Protein AF-A0A2A4RCS7-F1 (afdb_monomer_lite)

Structure (mmCIF, N/CA/C/O backbone):
data_AF-A0A2A4RCS7-F1
#
_entry.id   AF-A0A2A4RCS7-F1
#
loop_
_atom_site.group_PDB
_atom_site.id
_atom_site.type_symbol
_atom_site.label_atom_id
_atom_site.label_alt_id
_atom_site.label_comp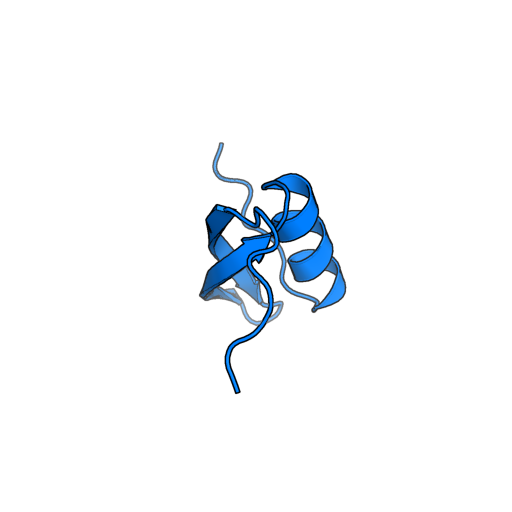_id
_atom_site.label_asym_id
_atom_site.label_entity_id
_atom_site.label_seq_id
_atom_site.pdbx_PDB_ins_code
_atom_site.Cartn_x
_atom_site.Cartn_y
_atom_site.Cartn_z
_atom_site.occupancy
_atom_site.B_iso_or_equiv
_atom_site.auth_seq_id
_atom_site.auth_comp_id
_atom_site.auth_asym_id
_atom_site.auth_atom_id
_atom_site.pdbx_PDB_model_num
ATOM 1 N N . MET A 1 1 ? 23.585 -6.453 -5.229 1.00 40.28 1 MET A N 1
ATOM 2 C CA . MET A 1 1 ? 22.137 -6.704 -5.399 1.00 40.28 1 MET A CA 1
ATOM 3 C C . MET A 1 1 ? 21.501 -5.430 -5.938 1.00 40.28 1 MET A C 1
ATOM 5 O O . MET A 1 1 ? 21.334 -4.492 -5.179 1.00 40.28 1 MET A O 1
ATOM 9 N N . ALA A 1 2 ? 21.216 -5.337 -7.234 1.00 38.19 2 ALA A N 1
ATOM 10 C CA . ALA A 1 2 ? 20.489 -4.197 -7.795 1.00 38.19 2 ALA A CA 1
ATOM 11 C C . ALA A 1 2 ? 19.531 -4.761 -8.838 1.00 38.19 2 ALA A C 1
ATOM 13 O O . ALA A 1 2 ? 19.942 -5.174 -9.921 1.00 38.19 2 ALA A O 1
ATOM 14 N N . LYS A 1 3 ? 18.274 -4.941 -8.421 1.00 42.22 3 LYS A N 1
ATOM 15 C CA . LYS A 1 3 ? 17.255 -5.602 -9.227 1.00 42.22 3 LYS A CA 1
ATOM 16 C C . LYS A 1 3 ? 16.967 -4.776 -10.474 1.00 42.22 3 LYS A C 1
ATOM 18 O O . LYS A 1 3 ? 16.865 -3.554 -10.424 1.00 42.22 3 LYS A O 1
ATOM 23 N N . ALA A 1 4 ? 16.881 -5.518 -11.570 1.00 42.44 4 ALA A N 1
ATOM 24 C CA . ALA A 1 4 ? 16.635 -5.081 -12.924 1.00 42.44 4 ALA A CA 1
ATOM 25 C C . ALA A 1 4 ? 15.632 -3.925 -13.005 1.00 42.44 4 ALA A C 1
ATOM 27 O O . ALA A 1 4 ? 14.531 -3.991 -12.458 1.00 42.44 4 ALA A O 1
ATOM 28 N N . LYS A 1 5 ? 16.034 -2.907 -13.768 1.00 45.94 5 LYS A N 1
ATOM 29 C CA . LYS A 1 5 ? 15.222 -1.817 -14.306 1.00 45.94 5 LYS A CA 1
ATOM 30 C C . LYS A 1 5 ? 14.167 -2.392 -15.257 1.00 45.94 5 LYS A C 1
ATOM 32 O O . LYS A 1 5 ? 14.213 -2.185 -16.465 1.00 45.94 5 LYS A O 1
ATOM 37 N N . VAL A 1 6 ? 13.221 -3.157 -14.722 1.00 53.47 6 VAL A N 1
ATOM 38 C CA . VAL A 1 6 ? 11.922 -3.296 -15.369 1.00 53.47 6 VAL A CA 1
ATOM 39 C C . VAL A 1 6 ? 11.336 -1.890 -15.332 1.00 53.47 6 VAL A C 1
ATOM 41 O O . VAL A 1 6 ? 11.454 -1.206 -14.315 1.00 53.47 6 VAL A O 1
ATOM 44 N N . LYS A 1 7 ? 10.782 -1.414 -16.447 1.00 56.53 7 LYS A N 1
ATOM 45 C CA . LYS A 1 7 ? 10.081 -0.124 -16.548 1.00 56.53 7 LYS A CA 1
ATOM 46 C C . LYS A 1 7 ? 8.773 -0.173 -15.738 1.00 56.53 7 LYS A C 1
ATOM 48 O O . LYS A 1 7 ? 7.697 0.076 -16.264 1.00 56.53 7 LYS A O 1
ATOM 53 N N . ASN A 1 8 ? 8.859 -0.577 -14.479 1.00 62.34 8 ASN A N 1
ATOM 54 C CA . ASN A 1 8 ? 7.767 -0.572 -13.544 1.00 62.34 8 ASN A CA 1
ATOM 55 C C . ASN A 1 8 ? 7.698 0.846 -13.009 1.00 62.34 8 ASN A C 1
ATOM 57 O O . ASN A 1 8 ? 8.595 1.290 -12.293 1.00 62.34 8 ASN A O 1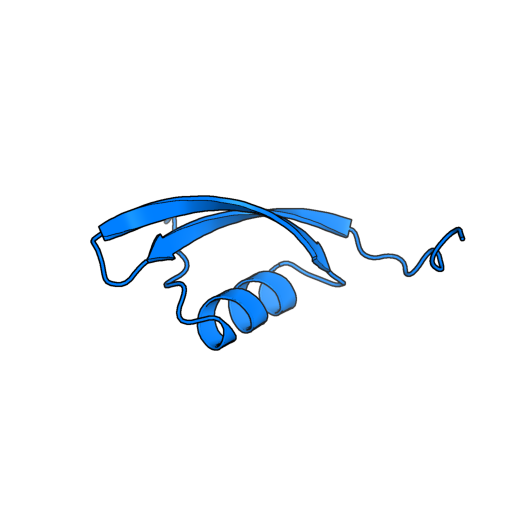
ATOM 61 N N . ALA A 1 9 ? 6.655 1.564 -13.408 1.00 76.31 9 ALA A N 1
ATOM 62 C CA . ALA A 1 9 ? 6.339 2.814 -12.759 1.00 76.31 9 ALA A CA 1
ATOM 63 C C . ALA A 1 9 ? 5.969 2.506 -11.306 1.00 76.31 9 ALA A C 1
ATOM 65 O O . ALA A 1 9 ? 5.311 1.511 -10.981 1.00 76.31 9 ALA A O 1
ATOM 66 N N . THR A 1 10 ? 6.481 3.346 -10.427 1.00 80.38 10 THR A N 1
ATOM 67 C CA . THR A 1 10 ? 6.150 3.319 -9.018 1.00 80.38 10 THR A CA 1
ATOM 68 C C . THR A 1 10 ? 4.763 3.932 -8.872 1.00 80.38 10 THR A C 1
ATOM 70 O O . THR A 1 10 ? 4.566 5.110 -9.158 1.00 80.38 10 THR A O 1
ATOM 73 N N . PHE A 1 11 ? 3.786 3.112 -8.499 1.00 83.75 11 PHE A N 1
ATOM 74 C CA . PHE A 1 11 ? 2.405 3.533 -8.320 1.00 83.75 11 PHE A CA 1
ATOM 75 C C . PHE A 1 11 ? 2.061 3.538 -6.838 1.00 83.75 11 PHE A C 1
ATOM 77 O O . PHE A 1 11 ? 2.155 2.510 -6.161 1.00 83.75 11 PHE A O 1
ATOM 84 N N . THR A 1 12 ? 1.601 4.684 -6.352 1.00 84.62 12 THR A N 1
ATOM 85 C CA . THR A 1 12 ? 0.959 4.798 -5.047 1.00 84.62 12 THR A CA 1
ATOM 86 C C . THR A 1 12 ? -0.450 4.226 -5.128 1.00 84.62 12 THR A C 1
ATOM 88 O O . THR A 1 12 ? -1.216 4.501 -6.054 1.00 84.62 12 THR A O 1
ATOM 91 N N . TRP A 1 13 ? -0.802 3.387 -4.163 1.00 83.69 13 TRP A N 1
ATOM 92 C CA . TRP A 1 13 ? -2.120 2.784 -4.075 1.00 83.69 13 TRP A CA 1
ATOM 93 C C . TRP A 1 13 ? -2.683 2.906 -2.671 1.00 83.69 13 TRP A C 1
ATOM 95 O O . TRP A 1 13 ? -1.970 2.871 -1.669 1.00 83.69 13 TRP A O 1
ATOM 105 N N . GLU A 1 14 ? -4.004 3.015 -2.615 1.00 86.19 14 GLU A N 1
ATOM 106 C CA . GLU A 1 14 ? -4.768 3.022 -1.381 1.00 86.19 14 GLU A CA 1
ATOM 107 C C . GLU A 1 14 ? -5.864 1.958 -1.477 1.00 86.19 14 GLU A C 1
ATOM 109 O O . GLU A 1 14 ? -6.663 1.906 -2.416 1.00 86.19 14 GLU A O 1
ATOM 114 N N . CYS A 1 15 ? -5.890 1.058 -0.506 1.00 86.00 15 CYS A N 1
ATOM 115 C CA . CYS A 1 15 ? -6.862 -0.020 -0.442 1.00 86.00 15 CYS A CA 1
ATOM 116 C C . CYS A 1 15 ? -7.333 -0.206 0.994 1.00 86.00 15 CYS A C 1
ATOM 118 O O . CYS A 1 15 ? -6.763 0.331 1.933 1.00 86.00 15 CYS A O 1
ATOM 120 N N . THR A 1 16 ? -8.445 -0.898 1.172 1.00 85.88 16 THR A N 1
ATOM 121 C CA . THR A 1 16 ? -9.029 -1.164 2.482 1.00 85.88 16 THR A CA 1
ATOM 122 C C . THR A 1 16 ? -8.963 -2.664 2.728 1.00 85.88 16 THR A C 1
ATOM 124 O O . THR A 1 16 ? -9.368 -3.461 1.884 1.00 85.88 16 THR A O 1
ATOM 127 N N . ASN A 1 17 ? -8.414 -3.070 3.867 1.00 81.38 17 ASN A N 1
ATOM 128 C CA . ASN A 1 17 ? -8.445 -4.466 4.284 1.00 81.38 17 ASN A CA 1
ATOM 129 C C . ASN A 1 17 ? -9.880 -4.835 4.710 1.00 81.38 17 ASN A C 1
ATOM 131 O O . ASN A 1 17 ? -10.676 -3.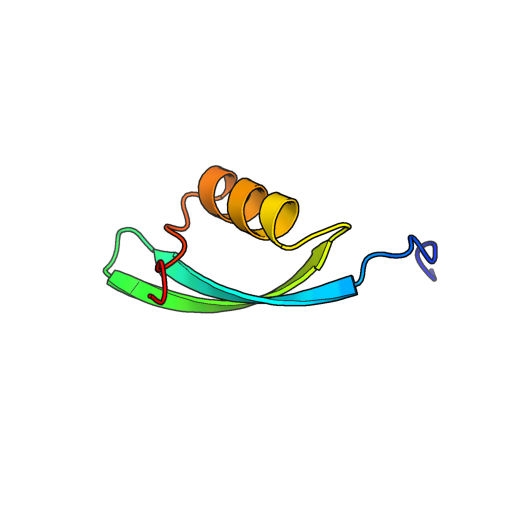970 5.070 1.00 81.38 17 ASN A O 1
ATOM 135 N N . LYS A 1 18 ? -10.212 -6.125 4.753 1.00 77.56 18 LYS A N 1
ATOM 136 C CA . LYS A 1 18 ? -11.501 -6.647 5.231 1.00 77.56 18 LYS A CA 1
ATOM 137 C C . LYS A 1 18 ? -11.845 -6.217 6.669 1.00 77.56 18 LYS A C 1
ATOM 139 O O . LYS A 1 18 ? -13.005 -6.254 7.057 1.00 77.56 18 LYS A O 1
ATOM 144 N N . LYS A 1 19 ? -10.849 -5.758 7.436 1.00 80.00 19 LYS A N 1
ATOM 145 C CA . LYS A 1 19 ? -10.993 -5.147 8.771 1.00 80.00 19 LYS A CA 1
ATOM 146 C C . LYS A 1 19 ? -11.386 -3.657 8.751 1.00 80.00 19 LYS A C 1
ATOM 148 O O . LYS A 1 19 ? -11.447 -3.040 9.804 1.00 80.00 19 LYS A O 1
ATOM 153 N N . GLY A 1 20 ? -11.592 -3.052 7.578 1.00 78.88 20 GLY A N 1
ATOM 154 C CA . GLY A 1 20 ? -11.894 -1.621 7.435 1.00 78.88 20 GLY A CA 1
ATOM 155 C C . GLY A 1 20 ? -10.671 -0.701 7.517 1.00 78.88 20 GLY A C 1
ATOM 156 O O . GLY A 1 20 ? -10.802 0.513 7.392 1.00 78.88 20 GLY A O 1
ATOM 157 N N . THR A 1 21 ? -9.471 -1.257 7.690 1.00 85.06 21 THR A N 1
ATOM 158 C CA . THR A 1 21 ? -8.229 -0.482 7.756 1.00 85.06 21 THR A CA 1
ATOM 159 C C . THR A 1 21 ? -7.798 -0.042 6.365 1.00 85.06 21 THR A C 1
ATOM 161 O O . THR A 1 21 ? -7.576 -0.882 5.490 1.00 85.06 21 THR A O 1
ATOM 164 N N . THR A 1 22 ? -7.645 1.264 6.165 1.00 84.44 22 THR A N 1
ATOM 165 C CA . THR A 1 22 ? -7.044 1.813 4.948 1.00 84.44 22 THR A CA 1
ATOM 166 C C . THR A 1 22 ? -5.537 1.569 4.978 1.00 84.44 22 THR A C 1
ATOM 168 O O . THR A 1 22 ? -4.840 2.060 5.861 1.00 84.44 22 THR A O 1
ATOM 171 N N . VAL A 1 23 ? -5.041 0.813 4.008 1.00 83.56 23 VAL A N 1
ATOM 172 C CA . VAL A 1 23 ? -3.624 0.555 3.778 1.00 83.56 23 V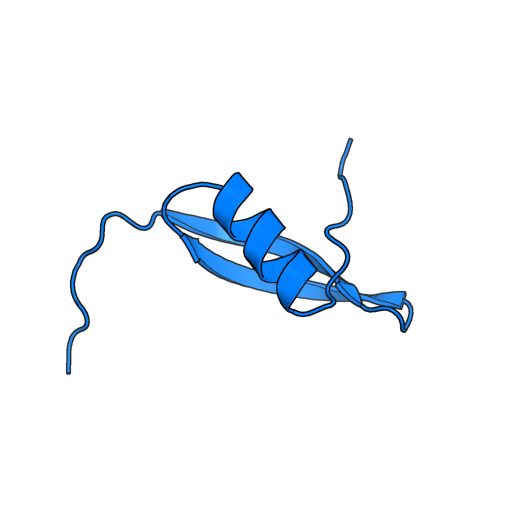AL A CA 1
ATOM 173 C C . VAL A 1 23 ? -3.206 1.329 2.541 1.00 83.56 23 VAL A C 1
ATOM 175 O O . VAL A 1 23 ? -3.805 1.193 1.470 1.00 83.56 23 VAL A O 1
ATOM 178 N N . LYS A 1 24 ? -2.175 2.148 2.712 1.00 84.25 24 LYS A N 1
ATOM 179 C CA . LYS A 1 24 ? -1.547 2.908 1.640 1.00 84.25 24 LYS A CA 1
ATOM 180 C C . LYS A 1 24 ? -0.147 2.363 1.462 1.00 84.25 24 LYS A C 1
ATOM 182 O O . LYS A 1 24 ? 0.553 2.140 2.447 1.00 84.25 24 LYS A O 1
ATOM 187 N N . GLY A 1 25 ? 0.234 2.133 0.224 1.00 82.00 25 GLY A N 1
ATOM 188 C CA . GLY A 1 25 ? 1.539 1.603 -0.103 1.00 82.00 25 GLY A CA 1
ATOM 189 C C . GLY A 1 25 ? 1.951 2.057 -1.482 1.00 82.00 25 GLY A C 1
ATOM 190 O O . GLY A 1 25 ? 1.173 2.639 -2.237 1.00 82.00 25 GLY A O 1
ATOM 191 N N . GLU A 1 26 ? 3.198 1.782 -1.803 1.00 83.56 26 GLU A N 1
ATOM 192 C CA . GLU A 1 26 ? 3.749 2.062 -3.110 1.00 83.56 26 GLU A CA 1
ATOM 193 C C . GLU A 1 26 ? 4.192 0.739 -3.720 1.00 83.56 26 GLU A C 1
ATOM 195 O O . GLU A 1 26 ? 4.773 -0.106 -3.037 1.00 83.56 26 GLU A O 1
ATOM 200 N N . MET A 1 27 ? 3.844 0.501 -4.982 1.00 81.06 27 MET A N 1
ATOM 201 C CA . MET A 1 27 ? 4.244 -0.713 -5.681 1.00 81.06 27 MET A CA 1
ATOM 202 C C . MET A 1 27 ? 4.745 -0.397 -7.079 1.00 81.06 27 MET A C 1
ATOM 204 O O . MET A 1 27 ? 4.127 0.346 -7.838 1.00 81.06 27 MET A O 1
ATOM 208 N N . SER A 1 28 ? 5.860 -1.025 -7.431 1.00 81.94 28 SER A N 1
ATOM 209 C CA . SER A 1 28 ? 6.431 -0.969 -8.767 1.00 81.94 28 SER A CA 1
ATOM 210 C C . SER A 1 28 ? 5.689 -1.956 -9.668 1.00 81.94 28 SER A C 1
ATOM 212 O O . SER A 1 28 ? 5.857 -3.168 -9.53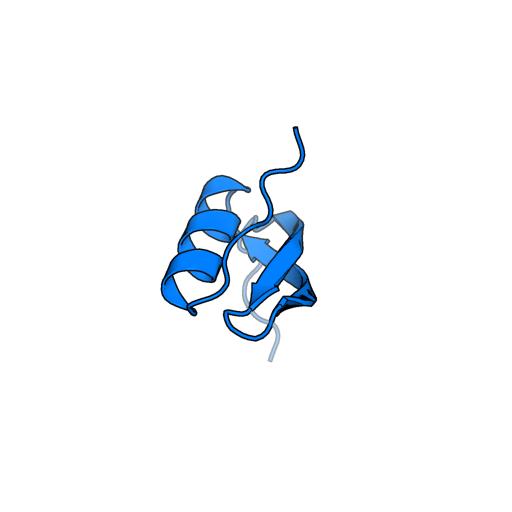1 1.00 81.94 28 SER A O 1
ATOM 214 N N . ALA A 1 29 ? 4.908 -1.465 -10.629 1.00 80.94 29 ALA A N 1
ATOM 215 C CA . ALA A 1 29 ? 4.176 -2.303 -11.580 1.00 80.94 29 ALA A CA 1
ATOM 216 C C . ALA A 1 29 ? 4.267 -1.757 -13.009 1.00 80.94 29 ALA A C 1
ATOM 218 O O . ALA A 1 29 ? 4.619 -0.601 -13.221 1.00 80.94 29 ALA A O 1
ATOM 219 N N . ALA A 1 30 ? 3.916 -2.574 -14.002 1.00 83.00 30 ALA A N 1
ATOM 220 C CA . ALA A 1 30 ? 3.850 -2.115 -15.390 1.00 83.00 30 ALA A CA 1
ATOM 221 C C . ALA A 1 30 ? 2.688 -1.127 -15.631 1.00 83.00 30 ALA A C 1
ATOM 223 O O . ALA A 1 30 ? 2.757 -0.306 -16.541 1.00 83.00 30 ALA A O 1
ATOM 224 N N . SER A 1 31 ? 1.607 -1.194 -14.841 1.00 82.00 31 SER A N 1
ATOM 225 C CA . SER A 1 31 ? 0.417 -0.331 -14.968 1.00 82.00 31 SER A CA 1
ATOM 226 C C . SER A 1 31 ? -0.429 -0.343 -13.688 1.00 82.00 31 SER A C 1
ATOM 228 O O . SER A 1 31 ? -0.365 -1.303 -12.918 1.00 82.00 31 SER A O 1
ATOM 230 N N . MET A 1 32 ? -1.292 0.664 -13.494 1.00 77.56 32 MET A N 1
ATOM 231 C CA . MET A 1 32 ? -2.249 0.711 -12.373 1.00 77.56 32 MET A CA 1
ATOM 232 C C . MET A 1 32 ? -3.183 -0.507 -12.311 1.00 77.56 32 MET A C 1
ATOM 234 O O . MET A 1 32 ? -3.591 -0.903 -11.222 1.00 77.56 32 MET A O 1
ATOM 238 N N . ASP A 1 33 ? -3.536 -1.114 -13.443 1.00 84.69 33 ASP A N 1
ATOM 239 C CA . ASP A 1 33 ? -4.375 -2.317 -13.472 1.00 84.69 33 ASP A CA 1
ATOM 240 C C . ASP A 1 33 ? -3.678 -3.524 -12.849 1.00 84.69 33 ASP A C 1
ATOM 242 O O . ASP A 1 33 ? -4.292 -4.246 -12.064 1.00 84.69 33 ASP A O 1
ATOM 246 N N . VAL A 1 34 ? -2.373 -3.674 -13.103 1.00 85.38 34 VAL A N 1
ATOM 247 C CA . VAL A 1 34 ? -1.534 -4.691 -12.454 1.00 85.38 34 VAL A CA 1
ATOM 248 C C . VAL A 1 34 ? -1.487 -4.439 -10.950 1.00 85.38 34 VAL A C 1
ATOM 250 O O . VAL A 1 34 ? -1.657 -5.371 -10.169 1.00 85.38 34 VAL A O 1
ATOM 253 N N . VAL A 1 35 ? -1.363 -3.172 -10.533 1.00 85.06 35 VAL A N 1
ATOM 254 C CA . VAL A 1 35 ? -1.391 -2.805 -9.110 1.00 85.06 35 VAL A CA 1
ATOM 255 C C . VAL A 1 35 ? -2.702 -3.214 -8.461 1.00 85.06 35 VAL A C 1
ATOM 257 O O . VAL A 1 35 ? -2.722 -3.925 -7.463 1.00 85.06 35 VAL A O 1
ATOM 260 N N . LYS A 1 36 ? -3.824 -2.825 -9.064 1.00 84.00 36 LYS A N 1
ATOM 261 C CA . LYS A 1 36 ? -5.160 -3.157 -8.566 1.00 84.00 36 LYS A CA 1
ATOM 262 C C . LYS A 1 36 ? -5.428 -4.666 -8.563 1.00 84.00 36 LYS A C 1
ATOM 264 O O . LYS A 1 36 ? -6.188 -5.131 -7.713 1.00 84.00 36 LYS A O 1
ATOM 269 N N . ALA A 1 37 ? -4.882 -5.419 -9.517 1.00 87.06 37 ALA A N 1
ATOM 270 C CA . ALA A 1 37 ? -5.019 -6.872 -9.581 1.00 87.06 37 ALA A CA 1
ATOM 271 C C . ALA A 1 37 ? -4.227 -7.563 -8.462 1.00 87.06 37 ALA A C 1
ATOM 273 O O . ALA A 1 37 ? -4.788 -8.402 -7.757 1.00 87.06 37 ALA A O 1
ATOM 274 N N . GLU A 1 38 ? -2.975 -7.156 -8.239 1.00 85.06 38 GLU A N 1
ATOM 275 C CA . GLU A 1 38 ? -2.129 -7.681 -7.161 1.00 85.06 38 GLU A CA 1
ATOM 276 C C . GLU A 1 38 ? -2.748 -7.403 -5.785 1.00 85.06 38 GLU A C 1
ATOM 278 O O . GLU A 1 38 ? -2.843 -8.299 -4.951 1.00 85.06 38 GLU A O 1
ATOM 283 N N . LEU A 1 39 ? -3.276 -6.192 -5.569 1.00 85.50 39 LEU A N 1
ATOM 284 C CA . LEU A 1 39 ? -3.959 -5.837 -4.321 1.00 85.50 39 LEU A CA 1
ATOM 285 C C . LEU A 1 39 ? -5.174 -6.729 -4.058 1.00 85.50 39 LEU A C 1
ATOM 287 O O . LEU A 1 39 ? -5.312 -7.267 -2.962 1.00 85.50 39 LEU A O 1
ATOM 291 N N . ARG A 1 40 ? -6.018 -6.965 -5.071 1.00 83.44 40 ARG A N 1
ATOM 292 C CA . ARG A 1 40 ? -7.154 -7.892 -4.934 1.00 83.44 40 ARG A CA 1
ATOM 293 C C . ARG A 1 40 ? -6.698 -9.310 -4.610 1.00 83.44 40 ARG A C 1
ATOM 295 O O . ARG A 1 40 ? -7.313 -9.961 -3.770 1.00 83.44 40 ARG A O 1
ATOM 302 N N . LYS A 1 41 ? -5.617 -9.772 -5.242 1.00 84.50 41 LYS A N 1
ATOM 303 C CA . LYS A 1 41 ? -5.021 -11.091 -4.994 1.00 84.50 41 LYS A CA 1
ATOM 304 C C . LYS A 1 41 ? -4.459 -11.216 -3.573 1.00 84.50 41 LYS A C 1
ATOM 306 O O . LYS A 1 41 ? -4.567 -12.277 -2.972 1.00 84.50 41 LYS A O 1
ATOM 311 N N . GLN A 1 42 ? -3.940 -10.125 -3.012 1.00 80.19 42 GLN A N 1
ATOM 312 C CA . GLN A 1 42 ? -3.488 -10.012 -1.618 1.00 80.19 42 GLN A CA 1
ATOM 313 C C . GLN A 1 42 ? -4.651 -9.928 -0.608 1.00 80.19 42 GLN A C 1
ATOM 315 O O . GLN A 1 42 ? -4.423 -9.832 0.596 1.00 80.19 42 GLN A O 1
ATOM 320 N N . GLY A 1 43 ? -5.907 -9.934 -1.071 1.00 79.69 43 GLY A N 1
ATOM 321 C CA . GLY A 1 43 ? -7.080 -9.761 -0.212 1.00 79.69 43 GLY A CA 1
ATOM 322 C C . GLY A 1 43 ? -7.315 -8.311 0.224 1.00 79.69 43 GLY A C 1
ATOM 323 O O . GLY A 1 43 ? -8.123 -8.055 1.118 1.00 79.69 43 GLY A O 1
ATOM 324 N N . LEU A 1 44 ? -6.630 -7.356 -0.407 1.00 84.38 44 LEU A N 1
ATOM 325 C CA . LEU A 1 44 ? -6.844 -5.931 -0.216 1.00 84.38 44 LEU A CA 1
ATOM 326 C C . LEU A 1 44 ? -7.918 -5.448 -1.193 1.00 84.38 44 LEU A C 1
ATOM 328 O O . LEU A 1 44 ? -7.877 -5.729 -2.390 1.00 84.38 44 LEU A O 1
ATOM 332 N N . ILE A 1 45 ? -8.897 -4.700 -0.694 1.00 80.88 45 ILE A N 1
ATOM 333 C CA . ILE A 1 45 ? -9.995 -4.185 -1.512 1.00 80.88 45 ILE A CA 1
ATOM 334 C C . ILE A 1 45 ? -9.576 -2.792 -1.993 1.00 80.88 45 ILE A C 1
ATOM 336 O O . ILE A 1 45 ? -9.582 -1.859 -1.185 1.00 80.88 45 ILE A O 1
ATOM 340 N N . PRO A 1 46 ? -9.167 -2.603 -3.264 1.00 73.06 46 PRO A N 1
ATOM 341 C CA . PRO A 1 46 ? -8.803 -1.281 -3.759 1.00 73.06 46 PRO A CA 1
ATOM 342 C C . PRO A 1 46 ? -10.016 -0.364 -3.627 1.00 73.06 46 PRO A C 1
ATOM 344 O O . PRO A 1 46 ? -11.079 -0.645 -4.188 1.00 73.06 46 PRO A O 1
ATOM 347 N N . LYS A 1 47 ? -9.869 0.718 -2.853 1.00 68.56 47 LYS A N 1
ATOM 348 C CA . LYS A 1 47 ? -10.941 1.695 -2.692 1.00 68.56 47 LYS A CA 1
ATOM 349 C C . LYS A 1 47 ? -11.058 2.380 -4.043 1.00 68.56 47 LYS A C 1
ATOM 351 O O . LYS A 1 47 ? -10.126 3.043 -4.490 1.00 68.56 47 LYS A O 1
ATOM 356 N N . LYS A 1 48 ? -12.161 2.138 -4.750 1.00 52.12 48 LYS A N 1
ATOM 357 C CA . LYS A 1 48 ? -12.444 2.824 -6.007 1.00 52.12 48 LYS A CA 1
ATOM 358 C C . LYS A 1 48 ? -12.737 4.279 -5.647 1.00 52.12 48 LYS A C 1
ATOM 360 O O . LYS A 1 48 ? -13.871 4.617 -5.326 1.00 52.12 48 LYS A O 1
ATOM 365 N N . GLY A 1 49 ? -11.685 5.099 -5.603 1.00 52.25 49 GLY A N 1
ATOM 366 C CA . GLY A 1 49 ? -11.833 6.543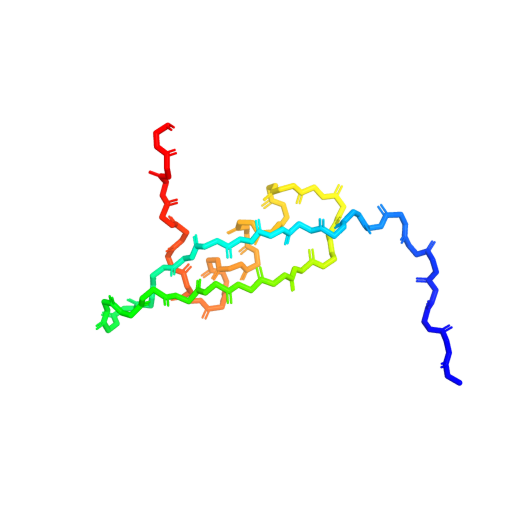 -5.725 1.00 52.25 49 GLY A CA 1
ATOM 367 C C . GLY A 1 49 ? -12.620 6.787 -7.007 1.00 52.25 49 GLY A C 1
ATOM 368 O O . GLY A 1 49 ? -12.313 6.162 -8.027 1.00 52.25 49 GLY A O 1
ATOM 369 N N . LYS A 1 50 ? -13.710 7.543 -6.887 1.00 36.50 50 LYS A N 1
ATOM 370 C CA . LYS A 1 50 ? -14.513 7.953 -8.037 1.00 36.50 50 LYS A CA 1
ATOM 371 C C . LYS A 1 50 ? -13.649 8.684 -9.053 1.00 36.50 50 LYS A C 1
ATOM 373 O O . LYS A 1 50 ? -12.735 9.408 -8.604 1.00 36.50 50 LYS A O 1
#

Radius of gyration: 11.93 Å; chains: 1; bounding box: 37×19×25 Å

pLDDT: mean 74.55, std 15.22, range [36.5, 87.06]

Foldseek 3Di:
DDDDPPVFDWDWFWFAAPVRDIDIDIDRHPDVVVVCVVCVVVRTGGDPDD

Secondary structure (DSSP, 8-state):
--------EEEEEEEE-TTS-EEEEEEEESSHHHHHHHHHHTT-EE----

Sequence (50 aa):
MAKAKVKNATFTWECTNKKGTTVKGEMSAASMDVVKAELRKQGLIPKKGK